Protein AF-A0A965G1Q1-F1 (afdb_monomer_lite)

Radius of gyration: 23.43 Å; chains: 1; bounding box: 54×38×56 Å

Sequence (159 aa):
MLSDEKIAAALTYVRKTFAGGAGAVTTDEVKAVRAATAKRVTPWTAEELLKAHPFPPAKTALKNLVGTMYKGEWKVMPDFSTLKPAMMEDFNVGVIDPAQSGLKEYYAMVWTAQFDAPEDGKYTFLFDCDDFGALYVGGERIAEVKGIGPVGKRAKEVP

pLDDT: mean 93.16, std 5.51, range [66.69, 98.06]

Structure (mmCIF, N/CA/C/O backbone):
data_AF-A0A965G1Q1-F1
#
_entry.id   AF-A0A965G1Q1-F1
#
loop_
_atom_site.group_PDB
_atom_site.id
_atom_site.type_symbol
_atom_site.label_atom_id
_atom_site.label_alt_id
_atom_site.label_comp_id
_atom_site.label_asym_id
_atom_site.label_entity_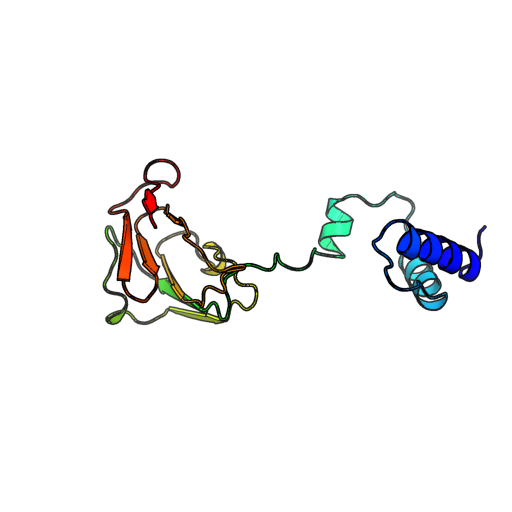id
_atom_site.label_seq_id
_atom_site.pdbx_PDB_ins_code
_atom_site.Cartn_x
_atom_site.Cartn_y
_atom_site.Cartn_z
_atom_site.occupancy
_atom_site.B_iso_or_equiv
_atom_site.auth_seq_id
_atom_site.auth_comp_id
_atom_site.auth_asym_id
_atom_site.auth_atom_id
_atom_site.pdbx_PDB_model_num
ATOM 1 N N . MET A 1 1 ? 33.126 1.649 -31.832 1.00 74.31 1 MET A N 1
ATOM 2 C CA . MET A 1 1 ? 31.837 1.832 -31.125 1.00 74.31 1 MET A CA 1
ATOM 3 C C . MET A 1 1 ? 30.901 0.707 -31.553 1.00 74.31 1 MET A C 1
ATOM 5 O O . MET A 1 1 ? 30.949 0.344 -32.722 1.00 74.31 1 MET A O 1
ATOM 9 N N . LEU A 1 2 ? 30.122 0.105 -30.648 1.00 89.81 2 LEU A N 1
ATOM 10 C CA . LEU A 1 2 ? 29.130 -0.912 -31.034 1.00 89.81 2 LEU A CA 1
ATOM 11 C C . LEU A 1 2 ? 27.981 -0.257 -31.826 1.00 89.81 2 LEU A C 1
ATOM 13 O O . LEU A 1 2 ? 27.612 0.881 -31.526 1.00 89.81 2 LEU A O 1
ATOM 17 N N . SER A 1 3 ? 27.445 -0.952 -32.838 1.00 96.31 3 SER A N 1
ATOM 18 C CA . SER A 1 3 ? 26.225 -0.516 -33.535 1.00 96.31 3 SER A CA 1
ATOM 19 C C . SER A 1 3 ? 24.994 -0.767 -32.666 1.00 96.31 3 SER A C 1
ATOM 21 O O . SER A 1 3 ? 25.043 -1.583 -31.740 1.00 96.31 3 SER A O 1
ATOM 23 N N . ASP A 1 4 ? 23.888 -0.092 -32.983 1.00 97.31 4 ASP A N 1
ATOM 24 C CA . ASP A 1 4 ? 22.619 -0.279 -32.272 1.00 97.31 4 ASP A CA 1
ATOM 25 C C . ASP A 1 4 ? 22.147 -1.736 -32.350 1.00 97.31 4 ASP A C 1
ATOM 27 O O . ASP A 1 4 ? 21.719 -2.286 -31.339 1.00 97.31 4 ASP A O 1
ATOM 31 N N . GLU A 1 5 ? 22.341 -2.412 -33.492 1.00 97.31 5 GLU A N 1
ATOM 32 C CA . GLU A 1 5 ? 21.984 -3.831 -33.639 1.00 97.31 5 GLU A CA 1
ATOM 33 C C . GLU A 1 5 ? 22.829 -4.733 -32.736 1.00 97.31 5 GLU A C 1
ATOM 35 O O . GLU A 1 5 ? 22.312 -5.664 -32.122 1.00 97.31 5 GLU A O 1
ATOM 40 N N . LYS A 1 6 ? 24.137 -4.462 -32.624 1.00 97.62 6 LYS A N 1
ATOM 41 C CA . LYS A 1 6 ? 25.031 -5.257 -31.768 1.00 97.62 6 LYS A CA 1
ATOM 42 C C . LYS A 1 6 ? 24.687 -5.084 -30.292 1.00 97.62 6 LYS A C 1
ATOM 44 O O . LYS A 1 6 ? 24.720 -6.059 -29.545 1.00 97.62 6 LYS A O 1
ATOM 49 N N . ILE A 1 7 ? 24.342 -3.865 -29.877 1.00 97.12 7 ILE A N 1
ATOM 50 C CA . ILE A 1 7 ? 23.878 -3.590 -28.513 1.00 97.12 7 ILE A CA 1
ATOM 51 C C . ILE A 1 7 ? 22.538 -4.294 -28.267 1.00 97.12 7 ILE A C 1
ATOM 53 O O . ILE A 1 7 ? 22.406 -4.996 -27.268 1.00 97.12 7 ILE A O 1
ATOM 57 N N . ALA A 1 8 ? 21.577 -4.181 -29.187 1.00 97.88 8 ALA A N 1
ATOM 58 C CA . ALA A 1 8 ? 20.272 -4.835 -29.082 1.00 97.88 8 ALA A CA 1
ATOM 59 C C . ALA A 1 8 ? 20.399 -6.365 -28.967 1.00 97.88 8 ALA A C 1
ATOM 61 O O . ALA A 1 8 ? 19.775 -6.984 -28.100 1.00 97.88 8 ALA A O 1
ATOM 62 N N . ALA A 1 9 ? 21.269 -6.977 -29.776 1.00 97.62 9 ALA A N 1
ATOM 63 C CA . ALA A 1 9 ? 21.554 -8.408 -29.720 1.00 97.62 9 ALA A CA 1
ATOM 64 C C . ALA A 1 9 ? 22.188 -8.824 -28.380 1.00 97.62 9 ALA A C 1
ATOM 66 O O . ALA A 1 9 ? 21.745 -9.798 -27.767 1.00 97.62 9 ALA A O 1
ATOM 67 N N . ALA A 1 10 ? 23.178 -8.070 -27.889 1.00 97.19 10 ALA A N 1
ATOM 68 C CA . ALA A 1 10 ? 23.819 -8.342 -26.604 1.00 97.19 10 ALA A CA 1
ATOM 69 C C . ALA A 1 10 ? 22.833 -8.211 -25.429 1.00 97.19 10 ALA A C 1
ATOM 71 O O . ALA A 1 10 ? 22.752 -9.107 -24.589 1.00 97.19 10 ALA A O 1
ATOM 72 N N . LEU A 1 11 ? 22.031 -7.141 -25.395 1.00 96.94 11 LEU A N 1
ATOM 73 C CA . LEU A 1 11 ? 21.012 -6.937 -24.362 1.00 96.94 11 LEU A CA 1
ATOM 74 C C . LEU A 1 11 ? 19.920 -8.012 -24.418 1.00 96.94 11 LEU A C 1
ATOM 76 O O . LEU A 1 11 ? 19.479 -8.494 -23.377 1.00 96.94 11 LEU A O 1
ATOM 80 N N . THR A 1 12 ? 19.522 -8.439 -25.618 1.00 97.50 12 THR A N 1
ATOM 81 C CA . THR A 1 12 ? 18.589 -9.559 -25.802 1.00 97.50 12 THR A CA 1
ATOM 82 C C . THR A 1 12 ? 19.149 -10.854 -25.228 1.00 97.50 12 THR A C 1
ATOM 84 O O . THR A 1 12 ? 18.433 -11.562 -24.522 1.00 97.50 12 THR A O 1
ATOM 87 N N . TYR A 1 13 ? 20.422 -11.164 -25.492 1.00 96.69 13 TYR A N 1
ATOM 88 C CA . TYR A 1 13 ? 21.070 -12.336 -24.908 1.00 96.69 13 TYR A CA 1
ATOM 89 C C . TYR A 1 13 ? 21.069 -12.263 -23.378 1.00 96.69 13 TYR A C 1
ATOM 91 O O . TYR A 1 13 ? 20.667 -13.221 -22.723 1.00 96.69 13 TYR A O 1
ATOM 99 N N . VAL A 1 14 ? 21.431 -11.112 -22.801 1.00 97.25 14 VAL A N 1
ATOM 100 C CA . VAL A 1 14 ? 21.417 -10.923 -21.343 1.00 97.25 14 VAL A CA 1
ATOM 101 C C . VAL A 1 14 ? 20.013 -11.131 -20.764 1.00 97.25 14 VAL A C 1
ATOM 103 O O . VAL A 1 14 ? 19.862 -11.877 -19.799 1.00 97.25 14 VAL A O 1
ATOM 106 N N . ARG A 1 15 ? 18.976 -10.537 -21.371 1.00 96.50 15 ARG A N 1
ATOM 107 C CA . ARG A 1 15 ? 17.579 -10.682 -20.921 1.00 96.50 15 ARG A CA 1
ATOM 108 C C . ARG A 1 15 ? 17.087 -12.127 -20.992 1.00 96.50 15 ARG A C 1
ATOM 110 O O . ARG A 1 15 ? 16.464 -12.608 -20.049 1.00 96.50 15 ARG A O 1
ATOM 117 N N . LYS A 1 16 ? 17.403 -12.839 -22.074 1.00 95.56 16 LYS A N 1
ATOM 118 C CA . LYS A 1 16 ? 17.001 -14.242 -22.230 1.00 95.56 16 LYS A CA 1
ATOM 119 C C . LYS A 1 16 ? 17.713 -15.164 -21.242 1.00 95.56 16 LYS A C 1
ATOM 121 O O . LYS A 1 16 ? 17.061 -16.011 -20.643 1.00 95.56 16 LYS A O 1
ATOM 126 N N . THR A 1 17 ? 19.018 -14.982 -21.058 1.00 96.81 17 THR A N 1
ATOM 127 C CA . THR A 1 17 ? 19.855 -15.896 -20.268 1.00 96.81 17 THR A CA 1
ATOM 128 C C . THR A 1 17 ? 19.770 -15.626 -18.767 1.00 96.81 17 THR A C 1
ATOM 130 O O . THR A 1 17 ? 19.762 -16.568 -17.981 1.00 96.81 17 THR A O 1
ATOM 133 N N . PHE A 1 18 ? 19.686 -14.357 -18.357 1.00 95.44 18 PHE A N 1
ATOM 134 C CA . PHE A 1 18 ? 19.825 -13.962 -16.949 1.00 95.44 18 PHE A CA 1
ATOM 135 C C . PHE A 1 18 ? 18.590 -13.271 -16.359 1.00 95.44 18 PHE A C 1
ATOM 137 O O . PHE A 1 18 ? 18.552 -13.050 -15.154 1.00 95.44 18 PHE A O 1
ATOM 144 N N . ALA A 1 19 ? 17.571 -12.945 -17.163 1.00 88.94 19 ALA A N 1
ATOM 145 C CA . ALA A 1 19 ? 16.347 -12.285 -16.692 1.00 88.94 19 ALA A CA 1
ATOM 146 C C . ALA A 1 19 ? 15.089 -13.134 -16.946 1.00 88.94 19 ALA A C 1
ATOM 148 O O . ALA A 1 19 ? 14.069 -12.626 -17.408 1.00 88.94 19 ALA A O 1
ATOM 149 N N . GLY A 1 20 ? 15.172 -14.442 -16.679 1.00 89.94 20 GLY A N 1
ATOM 150 C CA . GLY A 1 20 ? 14.013 -15.343 -16.718 1.00 89.94 20 GLY A CA 1
ATOM 151 C C . GLY A 1 20 ? 13.362 -15.478 -18.098 1.00 89.94 20 GLY A C 1
ATOM 152 O O . GLY A 1 20 ? 12.145 -15.606 -18.185 1.00 89.94 20 GLY A O 1
ATOM 153 N N . GLY A 1 21 ? 14.142 -15.402 -19.182 1.00 91.44 21 GLY A N 1
ATOM 154 C CA . GLY A 1 21 ? 13.595 -15.482 -20.538 1.00 91.44 21 GLY A CA 1
ATOM 155 C C . GLY A 1 21 ? 12.878 -14.210 -21.002 1.00 91.44 21 GLY A C 1
ATOM 156 O O . GLY A 1 21 ? 12.022 -14.286 -21.883 1.00 91.44 21 GLY A O 1
ATOM 157 N N . ALA A 1 22 ? 13.204 -13.044 -20.430 1.00 92.19 22 ALA A N 1
ATOM 158 C CA . ALA A 1 22 ? 12.592 -11.775 -20.812 1.00 92.19 22 ALA A CA 1
ATOM 159 C C . ALA A 1 22 ? 12.742 -11.464 -22.317 1.00 92.19 22 ALA A C 1
ATOM 161 O O . ALA A 1 22 ? 13.687 -11.895 -22.983 1.00 92.19 22 ALA A O 1
ATOM 162 N N . GLY A 1 23 ? 11.786 -10.687 -22.842 1.00 93.75 23 GLY A N 1
ATOM 163 C CA . GLY A 1 23 ? 11.667 -10.367 -24.267 1.00 93.75 23 GLY A CA 1
ATOM 164 C C . GLY A 1 23 ? 12.901 -9.700 -24.888 1.00 93.75 23 GLY A C 1
ATOM 165 O O . GLY A 1 23 ? 13.781 -9.186 -24.195 1.00 93.75 23 GLY A O 1
ATOM 166 N N . ALA A 1 24 ? 12.961 -9.705 -26.221 1.00 96.38 24 ALA A N 1
ATOM 167 C CA . ALA A 1 24 ? 14.059 -9.088 -26.961 1.00 96.38 24 ALA A CA 1
ATOM 168 C C . ALA A 1 24 ? 14.104 -7.563 -26.767 1.00 96.38 24 ALA A C 1
ATOM 170 O O . ALA A 1 24 ? 13.079 -6.927 -26.534 1.00 96.38 24 ALA A O 1
ATOM 171 N N . VAL A 1 25 ? 15.306 -6.995 -26.867 1.00 97.19 25 VAL A N 1
ATOM 172 C CA . VAL A 1 25 ? 15.518 -5.555 -27.055 1.00 97.19 25 VAL A CA 1
ATOM 173 C C . VAL A 1 25 ? 15.670 -5.306 -28.548 1.00 97.19 25 VAL A C 1
ATOM 175 O O . VAL A 1 25 ? 16.477 -5.962 -29.208 1.00 97.19 25 VAL A O 1
ATOM 178 N N . THR A 1 26 ? 14.890 -4.377 -29.078 1.00 97.88 26 THR A N 1
ATOM 179 C CA . THR A 1 26 ? 14.902 -3.990 -30.488 1.00 97.88 26 THR A CA 1
ATOM 180 C C . THR A 1 26 ? 15.992 -2.957 -30.776 1.00 97.88 26 THR A C 1
ATOM 182 O O . THR A 1 26 ? 16.413 -2.192 -29.905 1.00 97.88 26 THR A O 1
ATOM 185 N N . THR A 1 27 ? 16.449 -2.906 -32.029 1.00 98.06 27 THR A N 1
ATOM 186 C CA . THR A 1 27 ? 17.398 -1.879 -32.485 1.00 98.06 27 THR A CA 1
ATOM 187 C C . THR A 1 27 ? 16.828 -0.467 -32.311 1.00 98.06 27 THR A C 1
ATOM 189 O O . THR A 1 27 ? 17.562 0.438 -31.914 1.00 98.06 27 THR A O 1
ATOM 192 N N . ASP A 1 28 ? 15.526 -0.277 -32.541 1.00 97.88 28 ASP A N 1
ATOM 193 C CA . ASP A 1 28 ? 14.874 1.030 -32.406 1.00 97.88 28 ASP A CA 1
ATOM 194 C C . ASP A 1 28 ? 14.822 1.512 -30.950 1.00 97.88 28 ASP A C 1
ATOM 196 O O . ASP A 1 28 ? 15.088 2.687 -30.694 1.00 97.88 28 ASP A O 1
ATOM 200 N N . GLU A 1 29 ? 14.582 0.616 -29.984 1.00 96.69 29 GLU A N 1
ATOM 201 C CA . GLU A 1 29 ? 14.676 0.946 -28.552 1.00 96.69 29 GLU A CA 1
ATOM 202 C C . GLU A 1 29 ? 16.087 1.418 -28.182 1.00 96.69 29 GLU A C 1
ATOM 204 O O . GLU A 1 29 ? 16.247 2.443 -27.516 1.00 96.69 29 GLU A O 1
ATOM 209 N N . VAL A 1 30 ? 17.127 0.722 -28.659 1.00 97.38 30 VAL A N 1
ATOM 210 C CA . VAL A 1 30 ? 18.521 1.131 -28.420 1.00 97.38 30 VAL A CA 1
ATOM 211 C C . VAL A 1 30 ? 18.800 2.502 -29.026 1.00 97.38 30 VAL A C 1
ATOM 213 O O . VAL A 1 30 ? 19.372 3.365 -28.356 1.00 97.38 30 VAL A O 1
ATOM 216 N N . LYS A 1 31 ? 18.387 2.719 -30.278 1.00 97.44 31 LYS A N 1
ATOM 217 C CA . LYS A 1 31 ? 18.583 3.985 -30.986 1.00 97.44 31 LYS A CA 1
ATOM 218 C C . LYS A 1 31 ? 17.902 5.144 -30.255 1.00 97.44 31 LYS A C 1
ATOM 220 O O . LYS A 1 31 ? 18.519 6.195 -30.072 1.00 97.44 31 LYS A O 1
ATOM 225 N N . ALA A 1 32 ? 16.668 4.944 -29.793 1.00 96.94 32 ALA A N 1
ATOM 226 C CA . ALA A 1 32 ? 15.913 5.939 -29.039 1.00 96.94 32 ALA A CA 1
ATOM 227 C C . ALA A 1 32 ? 16.600 6.295 -27.711 1.00 96.94 32 ALA A C 1
ATOM 229 O O . ALA A 1 32 ? 16.826 7.475 -27.436 1.00 96.94 32 ALA A O 1
ATOM 230 N N . VAL A 1 33 ? 17.004 5.293 -26.921 1.00 94.19 33 VAL A N 1
ATOM 231 C CA . VAL A 1 33 ? 17.688 5.518 -25.636 1.00 94.19 33 VAL A CA 1
ATOM 232 C C . VAL A 1 33 ? 19.028 6.219 -25.849 1.00 94.19 33 VAL A C 1
ATOM 234 O O . VAL A 1 33 ? 19.303 7.220 -25.191 1.00 94.19 33 VAL A O 1
ATOM 237 N N . ARG A 1 34 ? 19.842 5.770 -26.814 1.00 93.75 34 ARG A N 1
ATOM 238 C CA . ARG A 1 34 ? 21.134 6.404 -27.119 1.00 93.75 34 ARG A CA 1
ATOM 239 C C . ARG A 1 34 ? 20.990 7.859 -27.548 1.00 93.75 34 ARG A C 1
ATOM 241 O O . ARG A 1 34 ? 21.813 8.677 -27.148 1.00 93.75 34 ARG A O 1
ATOM 248 N N . ALA A 1 35 ? 19.976 8.183 -28.349 1.00 95.75 35 ALA A N 1
ATOM 249 C CA . ALA A 1 35 ? 19.696 9.560 -28.740 1.00 95.75 35 ALA A CA 1
ATOM 250 C C . ALA A 1 35 ? 19.267 10.407 -27.530 1.00 95.75 35 ALA A C 1
ATOM 252 O O . ALA A 1 35 ? 19.801 11.499 -27.327 1.00 95.75 35 ALA A O 1
ATOM 253 N N . ALA A 1 36 ? 18.367 9.883 -26.691 1.00 94.56 36 ALA A N 1
ATOM 254 C CA . ALA A 1 36 ? 17.878 10.565 -25.493 1.00 94.56 36 ALA A CA 1
ATOM 255 C C . ALA A 1 36 ? 18.987 10.829 -24.459 1.00 94.56 36 ALA A C 1
ATOM 257 O O . ALA A 1 36 ? 18.970 11.854 -23.778 1.00 94.56 36 ALA A O 1
ATOM 258 N N . THR A 1 37 ? 19.982 9.943 -24.364 1.00 93.38 37 THR A N 1
ATOM 259 C CA . THR A 1 37 ? 21.072 10.049 -23.383 1.00 93.38 37 THR A CA 1
ATOM 260 C C . THR A 1 37 ? 22.399 10.518 -23.980 1.00 93.38 37 THR A C 1
ATOM 262 O O . THR A 1 37 ? 23.412 10.477 -23.289 1.00 93.38 37 THR A O 1
ATOM 265 N N . ALA A 1 38 ? 22.436 10.979 -25.237 1.00 94.06 38 ALA A N 1
ATOM 266 C CA . ALA A 1 38 ? 23.682 11.277 -25.959 1.00 94.06 38 ALA A CA 1
ATOM 267 C C . ALA A 1 38 ? 24.586 12.316 -25.268 1.00 94.06 38 ALA A C 1
ATOM 269 O O . ALA A 1 38 ? 25.804 12.284 -25.423 1.00 94.06 38 ALA A O 1
ATOM 270 N N . LYS A 1 39 ? 23.991 13.242 -24.505 1.00 95.19 39 LYS A N 1
ATOM 271 C CA . LYS A 1 39 ? 24.709 14.295 -23.765 1.00 95.19 39 LYS A CA 1
ATOM 272 C C . LYS A 1 39 ? 25.155 13.859 -22.367 1.00 95.19 39 LYS A C 1
ATOM 274 O O . LYS A 1 39 ? 25.822 14.627 -21.678 1.00 95.19 39 LYS A O 1
ATOM 279 N N . ARG A 1 40 ? 24.756 12.668 -21.916 1.00 92.38 40 ARG A N 1
ATOM 280 C CA . ARG A 1 40 ? 25.059 12.190 -20.570 1.00 92.38 40 ARG A CA 1
ATOM 281 C C . ARG A 1 40 ? 26.477 11.624 -20.534 1.00 92.38 40 ARG A C 1
ATOM 283 O O . ARG A 1 40 ? 26.796 10.691 -21.261 1.00 92.38 40 ARG A O 1
ATOM 290 N N . VAL A 1 41 ? 27.308 12.189 -19.664 1.00 93.06 41 VAL A N 1
ATOM 291 C CA . VAL A 1 41 ? 28.718 11.794 -19.477 1.00 93.06 41 VAL A CA 1
ATOM 292 C C . VAL A 1 41 ? 28.986 11.150 -18.116 1.00 93.06 41 VAL A C 1
ATOM 294 O O . VAL A 1 41 ? 30.059 10.601 -17.892 1.00 93.06 41 VAL A O 1
ATOM 297 N N . THR A 1 42 ? 28.010 11.194 -17.208 1.00 94.31 42 THR A N 1
ATOM 298 C CA . THR A 1 42 ? 28.071 10.573 -15.885 1.00 94.31 42 THR A CA 1
ATOM 299 C C . THR A 1 42 ? 27.303 9.247 -15.867 1.00 94.31 42 THR A C 1
ATOM 301 O O . THR A 1 42 ? 26.241 9.142 -16.496 1.00 94.31 42 THR A O 1
ATOM 304 N N . PRO A 1 43 ? 27.784 8.230 -15.126 1.00 93.69 43 PRO A N 1
ATOM 305 C CA . PRO A 1 43 ? 26.992 7.038 -14.842 1.00 93.69 43 PRO A CA 1
ATOM 306 C C . PRO A 1 43 ? 25.646 7.400 -14.202 1.00 93.69 43 PRO A C 1
ATOM 308 O O . PRO A 1 43 ? 25.499 8.459 -13.591 1.00 93.69 43 PRO A O 1
ATOM 311 N N . TRP A 1 44 ? 24.649 6.540 -14.371 1.00 93.62 44 TRP A N 1
ATOM 312 C CA . TRP A 1 44 ? 23.368 6.673 -13.681 1.00 93.62 44 TRP A CA 1
ATOM 313 C C . TRP A 1 44 ? 23.519 6.350 -12.191 1.00 93.62 44 TRP A C 1
ATOM 315 O O . TRP A 1 44 ? 24.157 5.349 -11.858 1.00 93.62 44 TRP A O 1
ATOM 325 N N . THR A 1 4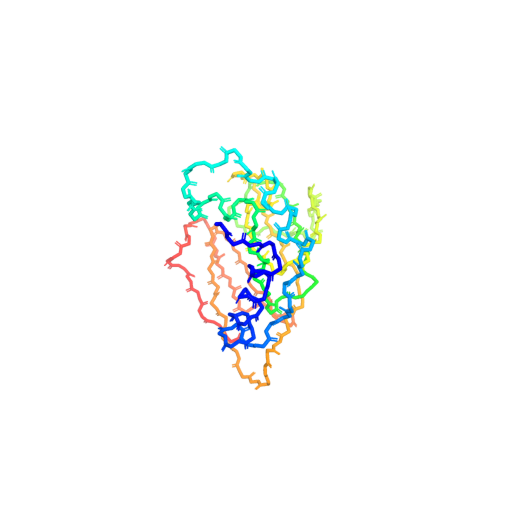5 ? 22.915 7.151 -11.308 1.00 96.00 45 THR A N 1
ATOM 326 C CA . THR A 1 45 ? 22.714 6.754 -9.905 1.00 96.00 45 THR A CA 1
ATOM 327 C C . THR A 1 45 ? 21.441 5.927 -9.750 1.00 96.00 45 THR A C 1
ATOM 329 O O . THR A 1 45 ? 20.540 5.957 -10.595 1.00 96.00 45 THR A O 1
ATOM 332 N N . ALA A 1 46 ? 21.357 5.181 -8.646 1.00 94.31 46 ALA A N 1
ATOM 333 C CA . ALA A 1 46 ? 20.154 4.431 -8.311 1.00 94.31 46 ALA A CA 1
ATOM 334 C C . ALA A 1 46 ? 18.940 5.360 -8.128 1.00 94.31 46 ALA A C 1
ATOM 336 O O . ALA A 1 46 ? 17.861 5.031 -8.619 1.00 94.31 46 ALA A O 1
ATOM 337 N N . GLU A 1 47 ? 19.103 6.531 -7.493 1.00 94.44 47 GLU A N 1
ATOM 338 C CA . GLU A 1 47 ? 17.982 7.462 -7.306 1.00 94.44 47 GLU A CA 1
ATOM 339 C C . GLU A 1 47 ? 17.484 8.046 -8.632 1.00 94.44 47 GLU A C 1
ATOM 341 O O . GLU A 1 47 ? 16.278 8.192 -8.824 1.00 94.44 47 GLU A O 1
ATOM 346 N N . GLU A 1 48 ? 18.386 8.357 -9.569 1.00 94.62 48 GLU A N 1
ATOM 347 C CA . GLU A 1 48 ? 17.998 8.857 -10.892 1.00 94.62 48 GLU A CA 1
ATOM 348 C C . GLU A 1 48 ? 17.206 7.814 -11.683 1.00 94.62 48 GLU A C 1
ATOM 350 O O . GLU A 1 48 ? 16.178 8.147 -12.276 1.00 94.62 48 GLU A O 1
ATOM 355 N N . LEU A 1 49 ? 17.661 6.556 -11.674 1.00 93.25 49 LEU A N 1
ATOM 356 C CA . LEU A 1 49 ? 16.955 5.464 -12.343 1.00 93.25 49 LEU A CA 1
ATOM 357 C C . LEU A 1 49 ? 15.600 5.203 -11.699 1.00 93.25 49 LEU A C 1
ATOM 359 O O . LEU A 1 49 ? 14.622 5.068 -12.423 1.00 93.25 49 LEU A O 1
ATOM 363 N N . LEU A 1 50 ? 15.521 5.193 -10.367 1.00 92.50 50 LEU A N 1
ATOM 364 C CA . LEU A 1 50 ? 14.258 5.002 -9.659 1.00 92.50 50 LEU A CA 1
ATOM 365 C C . LEU A 1 50 ? 13.272 6.142 -9.944 1.00 92.50 50 LEU A C 1
ATOM 367 O O . LEU A 1 50 ? 12.079 5.906 -10.098 1.00 92.50 50 LEU A O 1
ATOM 371 N N . LYS A 1 51 ? 13.763 7.380 -10.061 1.00 91.25 51 LYS A N 1
ATOM 372 C CA . LYS A 1 51 ? 12.932 8.532 -10.419 1.00 91.25 51 LYS A CA 1
ATOM 373 C C . LYS A 1 51 ? 12.440 8.473 -11.870 1.00 91.25 51 LYS A C 1
ATOM 375 O O . LYS A 1 51 ? 11.304 8.854 -12.133 1.00 91.25 51 LYS A O 1
ATOM 380 N N . ALA A 1 52 ? 13.281 8.036 -12.809 1.00 90.38 52 ALA A N 1
ATOM 381 C CA . ALA A 1 52 ? 12.930 7.942 -14.230 1.00 90.38 52 ALA A CA 1
ATOM 382 C C . ALA A 1 52 ? 12.075 6.704 -14.559 1.00 90.38 52 ALA A C 1
ATOM 384 O O . ALA A 1 52 ? 11.237 6.740 -15.459 1.00 90.38 52 ALA A O 1
ATOM 385 N N . HIS A 1 53 ? 12.291 5.618 -13.823 1.00 88.62 53 HIS A N 1
ATOM 386 C CA . HIS A 1 53 ? 11.664 4.317 -14.004 1.00 88.62 53 HIS A CA 1
ATOM 387 C C . HIS A 1 53 ? 11.259 3.768 -12.629 1.00 88.62 53 HIS A C 1
ATOM 389 O O . HIS A 1 53 ? 11.930 2.875 -12.102 1.00 88.62 53 HIS A O 1
ATOM 395 N N . PRO A 1 54 ? 10.188 4.309 -12.017 1.00 88.31 54 PRO A N 1
ATOM 396 C CA . PRO A 1 54 ? 9.719 3.810 -10.736 1.00 88.31 54 PRO A CA 1
ATOM 397 C C . PRO A 1 54 ? 9.373 2.328 -10.863 1.00 88.31 54 PRO A C 1
ATOM 399 O O . PRO A 1 54 ? 8.800 1.895 -11.869 1.00 88.31 54 PRO A O 1
ATOM 402 N N . PHE A 1 55 ? 9.728 1.541 -9.845 1.00 82.88 55 PHE A N 1
ATOM 403 C CA . PHE A 1 55 ? 9.296 0.151 -9.799 1.00 82.88 55 PHE A CA 1
ATOM 404 C C . PHE A 1 55 ? 7.769 0.089 -9.877 1.00 82.88 55 PHE A C 1
ATOM 406 O O . PHE A 1 55 ? 7.094 0.976 -9.339 1.00 82.88 55 PHE A O 1
ATOM 413 N N . PRO A 1 56 ? 7.205 -0.943 -10.529 1.00 77.31 56 PRO A N 1
ATOM 414 C CA . PRO A 1 56 ? 5.777 -1.167 -10.426 1.00 77.31 56 PRO A CA 1
ATOM 415 C C . PRO A 1 56 ? 5.411 -1.245 -8.935 1.00 77.31 56 PRO A C 1
ATOM 417 O O . PRO A 1 56 ? 6.188 -1.806 -8.152 1.00 77.31 56 PRO A O 1
ATOM 420 N N . PRO A 1 57 ? 4.260 -0.686 -8.528 1.00 71.56 57 PRO A N 1
ATOM 421 C CA . PRO A 1 57 ? 3.815 -0.789 -7.149 1.00 71.56 57 PRO A CA 1
ATOM 422 C C . PRO A 1 57 ? 3.786 -2.262 -6.744 1.00 71.56 57 PRO A C 1
ATOM 424 O O . PRO A 1 57 ? 3.426 -3.131 -7.548 1.00 71.56 57 PRO A O 1
ATOM 427 N N . ALA A 1 58 ? 4.204 -2.545 -5.510 1.00 72.38 58 ALA A N 1
ATOM 428 C CA . ALA A 1 58 ? 4.171 -3.899 -4.986 1.00 72.38 58 ALA A CA 1
ATOM 429 C C . ALA A 1 58 ? 2.744 -4.441 -5.133 1.00 72.38 58 ALA A C 1
ATOM 431 O O . ALA A 1 58 ? 1.792 -3.837 -4.643 1.00 72.38 58 ALA A O 1
ATOM 432 N N . LYS A 1 59 ? 2.587 -5.569 -5.830 1.00 74.69 59 LYS A N 1
ATOM 433 C CA . LYS A 1 59 ? 1.303 -6.267 -5.845 1.00 74.69 59 LYS A CA 1
ATOM 434 C C . LYS A 1 59 ? 1.068 -6.807 -4.443 1.00 74.69 59 LYS A C 1
ATOM 436 O O . LYS A 1 59 ? 1.823 -7.661 -3.987 1.00 74.69 59 LYS A O 1
ATOM 441 N N . THR A 1 60 ? 0.030 -6.320 -3.782 1.00 87.94 60 THR A N 1
ATOM 442 C CA . THR A 1 60 ? -0.378 -6.828 -2.474 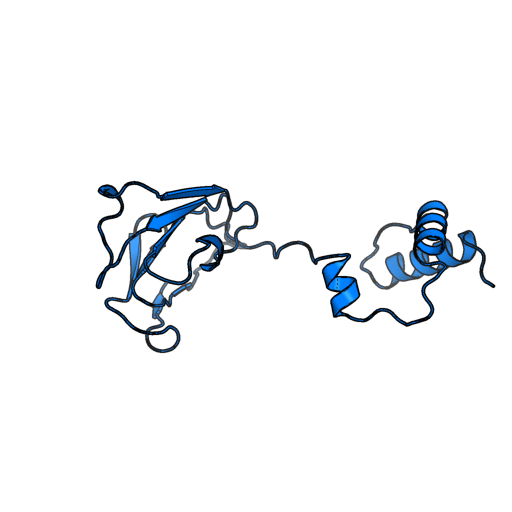1.00 87.94 60 THR A CA 1
ATOM 443 C C . THR A 1 60 ? -1.524 -7.834 -2.622 1.00 87.94 60 THR A C 1
ATOM 445 O O . THR A 1 60 ? -2.136 -7.980 -3.694 1.00 87.94 60 THR A O 1
ATOM 448 N N . ALA A 1 61 ? -1.818 -8.529 -1.522 1.00 90.81 61 ALA A N 1
ATOM 449 C CA . ALA A 1 61 ? -2.998 -9.378 -1.381 1.00 90.81 61 ALA A CA 1
ATOM 450 C C . ALA A 1 61 ? -4.306 -8.567 -1.284 1.00 90.81 61 ALA A C 1
ATOM 452 O O . ALA A 1 61 ? -5.385 -9.139 -1.357 1.00 90.81 61 ALA A O 1
ATOM 453 N N . LEU A 1 62 ? -4.243 -7.237 -1.142 1.00 92.56 62 LEU A N 1
ATOM 454 C CA . LEU A 1 62 ? -5.435 -6.395 -1.078 1.00 92.56 62 LEU A CA 1
ATOM 455 C C . LEU A 1 62 ? -5.883 -6.001 -2.488 1.00 92.56 62 LEU A C 1
ATOM 457 O O . LEU A 1 62 ? -5.113 -5.436 -3.266 1.00 92.56 62 LEU A O 1
ATOM 461 N N . LYS A 1 63 ? -7.143 -6.288 -2.818 1.00 91.44 63 LYS A N 1
ATOM 462 C CA . LYS A 1 63 ? -7.805 -5.905 -4.074 1.00 91.44 63 LYS A CA 1
ATOM 463 C C . LYS A 1 63 ? -8.942 -4.936 -3.787 1.00 91.44 63 LYS A C 1
ATOM 465 O O . LYS A 1 63 ? -9.537 -4.990 -2.714 1.00 91.44 63 LYS A O 1
ATOM 470 N N . ASN A 1 64 ? -9.264 -4.083 -4.762 1.00 91.75 64 ASN A N 1
ATOM 471 C CA . ASN A 1 64 ? -10.374 -3.127 -4.667 1.00 91.75 64 ASN A CA 1
ATOM 472 C C . ASN A 1 64 ? -10.303 -2.288 -3.378 1.00 91.75 64 ASN A C 1
ATOM 474 O O . ASN A 1 64 ? -11.293 -2.133 -2.667 1.00 91.75 64 ASN A O 1
ATOM 478 N N . LEU A 1 65 ? -9.093 -1.830 -3.040 1.00 93.31 65 LEU A N 1
ATOM 479 C CA . LEU A 1 65 ? -8.844 -1.036 -1.847 1.00 93.31 65 LEU A CA 1
ATOM 480 C C . LEU A 1 65 ? -9.419 0.368 -2.043 1.00 93.31 65 LEU A C 1
ATOM 482 O O . LEU A 1 65 ? -8.976 1.102 -2.921 1.00 93.31 65 LEU A O 1
ATOM 486 N N . VAL A 1 66 ? -10.350 0.747 -1.179 1.00 94.62 66 VAL A N 1
ATOM 487 C CA . VAL A 1 66 ? -10.922 2.091 -1.101 1.00 94.62 66 VAL A CA 1
ATOM 488 C C . VAL A 1 66 ? -10.470 2.729 0.202 1.00 94.62 66 VAL A C 1
ATOM 490 O O . VAL A 1 66 ? -10.659 2.158 1.279 1.00 94.62 66 VAL A O 1
ATOM 493 N N . GLY A 1 67 ? -9.868 3.912 0.109 1.00 95.31 67 GLY A N 1
ATOM 494 C CA . GLY A 1 67 ? -9.504 4.727 1.263 1.00 95.31 67 GLY A CA 1
ATOM 495 C C . GLY A 1 67 ? -10.507 5.857 1.443 1.00 95.31 67 GLY A C 1
ATOM 496 O O . GLY A 1 67 ? -10.716 6.663 0.539 1.00 95.31 67 GLY A O 1
ATOM 497 N N . THR A 1 68 ? -11.123 5.930 2.619 1.00 96.62 68 THR A N 1
ATOM 498 C CA . THR A 1 68 ? -12.035 7.013 3.000 1.00 96.62 68 THR A CA 1
ATOM 499 C C . THR A 1 68 ? -11.401 7.839 4.107 1.00 96.62 68 THR A C 1
ATOM 501 O O . THR A 1 68 ? -11.084 7.314 5.172 1.00 96.62 68 THR A O 1
ATOM 504 N N . MET A 1 69 ? -11.227 9.133 3.862 1.00 96.94 69 MET A N 1
ATOM 505 C CA . MET A 1 69 ? -10.627 10.064 4.810 1.00 96.94 69 MET A CA 1
ATOM 506 C C . MET A 1 69 ? -11.695 10.931 5.464 1.00 96.94 69 MET A C 1
ATOM 508 O O . MET A 1 69 ? -12.582 11.474 4.797 1.00 96.94 69 MET A O 1
ATOM 512 N N . TYR A 1 70 ? -11.558 11.116 6.771 1.00 98.00 70 TYR A N 1
ATOM 513 C CA . TYR A 1 70 ? -12.373 12.010 7.580 1.00 98.00 70 TYR A CA 1
ATOM 514 C C . TYR A 1 70 ? -11.468 13.035 8.251 1.00 98.00 70 TYR A C 1
ATOM 516 O O . TYR A 1 70 ? -10.443 12.674 8.823 1.00 98.00 70 TYR A O 1
ATOM 524 N N . LYS A 1 71 ? -11.858 14.311 8.215 1.00 97.62 71 LYS A N 1
ATOM 525 C CA . LYS A 1 71 ? -11.176 15.377 8.960 1.00 97.62 71 LYS A CA 1
ATOM 526 C C . LYS A 1 71 ? -11.781 15.500 10.350 1.00 97.62 71 LYS A C 1
ATOM 528 O O . LYS A 1 71 ? -13.004 15.546 10.475 1.00 97.62 71 LYS A O 1
ATOM 533 N N . GLY A 1 72 ? -10.937 15.613 11.364 1.00 96.25 72 GLY A N 1
ATOM 534 C CA . GLY A 1 72 ? -11.365 15.838 12.738 1.00 96.25 72 GLY A CA 1
ATOM 535 C C . GLY A 1 72 ? -10.315 15.434 13.761 1.00 96.25 72 GLY A C 1
ATOM 536 O O . GLY A 1 72 ? -9.320 14.787 13.450 1.00 96.25 72 GLY A O 1
ATOM 537 N N . GLU A 1 73 ? -10.551 15.842 15.000 1.00 96.31 73 GLU A N 1
ATOM 538 C CA . GLU A 1 73 ? -9.702 15.531 16.142 1.00 96.31 73 GLU A CA 1
ATOM 539 C C . GLU A 1 73 ? -10.487 14.645 17.106 1.00 96.31 73 GLU A C 1
ATOM 541 O O . GLU A 1 73 ? -11.557 15.023 17.589 1.00 96.31 73 GLU A O 1
ATOM 546 N N . TRP A 1 74 ? -9.958 13.457 17.391 1.00 96.25 74 TRP A N 1
ATOM 547 C CA . TRP A 1 74 ? -10.595 12.503 18.288 1.00 96.25 74 TRP A CA 1
ATOM 548 C C . TRP A 1 74 ? -9.566 11.894 19.234 1.00 96.25 74 TRP A C 1
ATOM 550 O O . TRP A 1 74 ? -8.416 11.686 18.872 1.00 96.25 74 TRP A O 1
ATOM 560 N N . LYS A 1 75 ? -9.994 11.572 20.458 1.00 94.00 75 LYS A N 1
ATOM 561 C CA . LYS A 1 75 ? -9.162 10.854 21.444 1.00 94.00 75 LYS A CA 1
ATOM 562 C C . LYS A 1 75 ? -9.392 9.342 21.423 1.00 94.00 75 LYS A C 1
ATOM 564 O O . LYS A 1 75 ? -8.633 8.586 22.024 1.00 94.00 75 LYS A O 1
ATOM 569 N N . VAL A 1 76 ? -10.472 8.916 20.775 1.00 93.75 76 VAL A N 1
ATOM 570 C CA . VAL A 1 76 ? -10.895 7.528 20.581 1.00 93.75 76 VAL A CA 1
ATOM 571 C C . VAL A 1 76 ? -11.544 7.409 19.207 1.00 93.75 76 VAL A C 1
ATOM 573 O O . VAL A 1 76 ? -11.997 8.409 18.655 1.00 93.75 76 VAL A O 1
ATOM 576 N N . MET A 1 77 ? -11.622 6.191 18.682 1.00 94.19 77 MET A N 1
ATOM 577 C CA . MET A 1 77 ? -12.226 5.923 17.380 1.00 94.19 77 MET A CA 1
ATOM 578 C C . MET A 1 77 ? -13.679 6.430 17.311 1.00 94.19 77 MET A C 1
ATOM 580 O O . MET A 1 77 ? -14.488 6.020 18.149 1.00 94.19 77 MET A O 1
ATOM 584 N N . PRO A 1 78 ? -14.016 7.322 16.359 1.00 95.88 78 PRO A N 1
ATOM 585 C CA . PRO A 1 78 ? -15.375 7.822 16.201 1.00 95.88 78 PRO A CA 1
ATOM 586 C C . PRO A 1 78 ? -16.276 6.794 15.511 1.00 95.88 78 PRO A C 1
ATOM 588 O O . PRO A 1 78 ? -15.808 5.858 14.862 1.00 95.88 78 PRO A O 1
ATOM 591 N N . ASP A 1 79 ? -17.587 7.013 15.594 1.00 95.69 79 ASP A N 1
ATOM 592 C CA . ASP A 1 79 ? -18.540 6.315 14.734 1.00 95.69 79 ASP A CA 1
ATOM 593 C C . ASP A 1 79 ? -18.523 6.939 13.331 1.00 95.69 79 ASP A C 1
ATOM 595 O O . ASP A 1 79 ? -19.194 7.940 13.063 1.00 95.69 79 ASP A O 1
ATOM 599 N N . PHE A 1 80 ? -17.744 6.340 12.429 1.00 96.19 80 PHE A N 1
ATOM 600 C CA . PHE A 1 80 ? -17.595 6.812 11.051 1.00 96.19 80 PHE A CA 1
ATOM 601 C C . PHE A 1 80 ? -18.907 6.833 10.259 1.00 96.19 80 PHE A C 1
ATOM 603 O O . PHE A 1 80 ? -19.015 7.624 9.326 1.00 96.19 80 PHE A O 1
ATOM 610 N N . SER A 1 81 ? -19.918 6.036 10.635 1.00 95.19 81 SER A N 1
ATOM 611 C CA . SER A 1 81 ? -21.221 6.038 9.949 1.00 95.19 81 SER A CA 1
ATOM 612 C C . SER A 1 81 ? -21.988 7.353 10.127 1.00 95.19 81 SER A C 1
ATOM 614 O O . SER A 1 81 ? -22.848 7.695 9.318 1.00 95.19 81 SER A O 1
ATOM 616 N N . THR A 1 82 ? -21.642 8.118 11.165 1.00 96.94 82 THR A N 1
ATOM 617 C CA . THR A 1 82 ? -22.242 9.423 11.470 1.00 96.94 82 THR A CA 1
ATOM 618 C C . THR A 1 82 ? -21.476 10.593 10.852 1.00 96.94 82 THR A C 1
ATOM 620 O O . THR A 1 82 ? -21.938 11.735 10.905 1.00 96.94 82 THR A O 1
ATOM 623 N N . LEU A 1 83 ? -20.302 10.333 10.269 1.00 97.81 83 LEU A N 1
ATOM 624 C CA . LEU A 1 83 ? -19.411 11.359 9.742 1.00 97.81 83 LEU A CA 1
ATOM 625 C C . LEU A 1 83 ? -19.536 11.485 8.225 1.00 97.81 83 LEU A C 1
ATOM 627 O O . LEU A 1 83 ? -19.767 10.519 7.504 1.00 97.81 83 LEU A O 1
ATOM 631 N N . LYS A 1 84 ? -19.312 12.701 7.722 1.00 97.06 84 LYS A N 1
ATOM 632 C CA . LYS A 1 84 ? -19.199 12.946 6.284 1.00 97.06 84 LYS A CA 1
ATOM 633 C C . LYS A 1 84 ? -17.746 12.732 5.837 1.00 97.06 84 LYS A C 1
ATOM 635 O O . LYS A 1 84 ? -16.871 13.427 6.361 1.00 97.06 84 LYS A O 1
ATOM 640 N N . PRO A 1 85 ? -17.478 11.857 4.851 1.00 97.50 85 PRO A N 1
ATOM 641 C CA . PRO A 1 85 ? -16.153 11.741 4.255 1.00 97.50 85 PRO A CA 1
ATOM 642 C C . PRO A 1 85 ? -1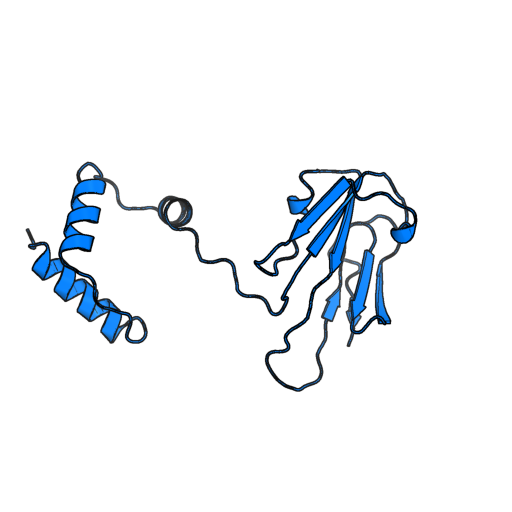5.677 13.073 3.676 1.00 97.50 85 PRO A C 1
ATOM 644 O O . PRO A 1 85 ? -16.425 13.772 2.987 1.00 97.50 85 PRO A O 1
ATOM 647 N N . ALA A 1 86 ? -14.420 13.415 3.938 1.00 97.00 86 ALA A N 1
ATOM 648 C CA . ALA A 1 86 ? -13.749 14.539 3.296 1.00 97.00 86 ALA A CA 1
ATOM 649 C C . ALA A 1 86 ? -13.115 14.129 1.958 1.00 97.00 86 ALA A C 1
ATOM 651 O O . ALA A 1 86 ? -12.986 14.968 1.069 1.00 97.00 86 ALA A O 1
ATOM 652 N N . MET A 1 87 ? -12.742 12.855 1.814 1.00 95.00 87 MET A N 1
ATOM 653 C CA . MET A 1 87 ? -12.229 12.265 0.578 1.00 95.00 87 MET A CA 1
ATOM 654 C C . MET A 1 87 ? -12.566 10.773 0.539 1.00 95.00 87 MET A C 1
ATOM 656 O O . MET A 1 87 ? -12.610 10.121 1.583 1.00 95.00 87 MET A O 1
ATOM 660 N N . MET A 1 88 ? -12.788 10.243 -0.660 1.00 93.69 88 MET A N 1
ATOM 661 C CA . MET A 1 88 ? -12.936 8.815 -0.926 1.00 93.69 88 MET A CA 1
ATOM 662 C C . MET A 1 88 ? -12.262 8.523 -2.264 1.00 93.69 88 MET A C 1
ATOM 664 O O . MET A 1 88 ? -12.570 9.194 -3.249 1.00 93.69 88 MET A O 1
ATOM 668 N N . GLU A 1 89 ? -11.323 7.582 -2.281 1.00 88.88 89 GLU A N 1
ATOM 669 C CA . GLU A 1 89 ? -10.522 7.287 -3.469 1.00 88.88 89 GLU A CA 1
ATOM 670 C C . GLU A 1 89 ? -10.203 5.792 -3.583 1.00 88.88 89 GLU A C 1
ATOM 672 O O . GLU A 1 89 ? -9.940 5.109 -2.586 1.00 88.88 89 GLU A O 1
ATOM 677 N N . ASP A 1 90 ? -10.231 5.304 -4.824 1.00 84.19 90 ASP A N 1
ATOM 678 C CA . ASP A 1 90 ? -9.904 3.928 -5.182 1.00 84.19 90 ASP A CA 1
ATOM 679 C C . ASP A 1 90 ? -8.387 3.784 -5.343 1.00 84.19 90 ASP A C 1
ATOM 681 O O . ASP A 1 90 ? -7.785 4.175 -6.349 1.00 84.19 90 ASP A O 1
ATOM 685 N N . PHE A 1 91 ? -7.749 3.165 -4.356 1.00 73.00 91 PHE A N 1
ATOM 686 C CA . PHE A 1 91 ? -6.319 2.889 -4.358 1.00 73.00 91 PHE A CA 1
ATOM 687 C C . PHE A 1 91 ? -6.052 1.517 -4.977 1.00 73.00 91 PHE A C 1
ATOM 689 O O . PHE A 1 91 ? -5.734 0.536 -4.303 1.00 73.00 91 PHE A O 1
ATOM 696 N N . ASN A 1 92 ? -6.119 1.463 -6.309 1.00 66.69 92 ASN A N 1
ATOM 697 C CA . ASN A 1 92 ? -5.980 0.240 -7.118 1.00 66.69 92 ASN A CA 1
ATOM 698 C C . ASN A 1 92 ? -4.635 -0.505 -6.981 1.00 66.69 92 ASN A C 1
ATOM 700 O O . ASN A 1 92 ? -4.448 -1.564 -7.579 1.00 66.69 92 ASN A O 1
ATOM 704 N N . VAL A 1 93 ? -3.689 0.026 -6.204 1.00 72.62 93 VAL A N 1
ATOM 705 C CA . VAL A 1 93 ? -2.399 -0.615 -5.914 1.00 72.62 93 VAL A CA 1
ATOM 706 C C . VAL A 1 93 ? -2.433 -1.520 -4.678 1.00 72.62 93 VAL A C 1
ATOM 708 O O . VAL A 1 93 ? -1.477 -2.255 -4.451 1.00 72.62 93 VAL A O 1
ATOM 711 N N . GLY A 1 94 ? -3.514 -1.493 -3.885 1.00 86.31 94 GLY A N 1
ATOM 712 C CA . GLY A 1 94 ? -3.667 -2.357 -2.708 1.00 86.31 94 GLY A CA 1
ATOM 713 C C . GLY A 1 94 ? -2.712 -2.021 -1.555 1.00 86.31 94 GLY A C 1
ATOM 714 O O . GLY A 1 94 ? -2.451 -2.871 -0.705 1.00 86.31 94 GLY A O 1
ATOM 715 N N . VAL A 1 95 ? -2.162 -0.806 -1.528 1.00 88.31 95 VAL A N 1
ATOM 716 C CA . VAL A 1 95 ? -1.238 -0.337 -0.488 1.00 88.31 95 VAL A CA 1
ATOM 717 C C . VAL A 1 95 ? -1.979 0.597 0.463 1.00 88.31 95 VAL A C 1
ATOM 719 O O . VAL A 1 95 ? -2.541 1.607 0.038 1.00 88.31 95 VAL A O 1
ATOM 722 N N . ILE A 1 96 ? -1.955 0.257 1.750 1.00 91.25 96 ILE A N 1
ATOM 723 C CA . ILE A 1 96 ? -2.431 1.116 2.837 1.00 91.25 96 ILE A CA 1
ATOM 724 C C . ILE A 1 96 ? -1.308 2.094 3.184 1.00 91.25 96 ILE A C 1
ATOM 726 O O . ILE A 1 96 ? -0.219 1.668 3.566 1.00 91.25 96 ILE A O 1
ATOM 730 N N . ASP A 1 97 ? -1.574 3.391 3.046 1.00 89.50 97 ASP A N 1
ATOM 731 C CA . ASP A 1 97 ? -0.613 4.452 3.350 1.00 89.50 97 ASP A CA 1
ATOM 732 C C . ASP A 1 97 ? -1.337 5.672 3.951 1.00 89.50 97 ASP A C 1
ATOM 734 O O . ASP A 1 97 ? -2.122 6.319 3.254 1.00 89.50 97 ASP A O 1
ATOM 738 N N . PRO A 1 98 ? -1.092 6.031 5.225 1.00 90.62 98 PRO A N 1
ATOM 739 C CA . PRO A 1 98 ? -1.676 7.222 5.845 1.00 90.62 98 PRO A CA 1
ATOM 740 C C . PRO A 1 98 ? -1.369 8.538 5.112 1.00 90.62 98 PRO A C 1
ATOM 742 O O . PRO A 1 98 ? -2.167 9.477 5.191 1.00 90.62 98 PRO A O 1
ATOM 745 N N . ALA A 1 99 ? -0.263 8.616 4.357 1.00 90.44 99 ALA A N 1
ATOM 746 C CA . ALA A 1 99 ? 0.080 9.795 3.560 1.00 90.44 99 ALA A CA 1
ATOM 747 C C . ALA A 1 99 ? -0.967 10.101 2.473 1.00 90.44 99 ALA A C 1
ATOM 749 O O . ALA A 1 99 ? -1.081 11.251 2.043 1.00 90.44 99 ALA A O 1
ATOM 750 N N . GLN A 1 100 ? -1.789 9.113 2.092 1.00 88.94 100 GLN A N 1
ATOM 751 C CA . GLN A 1 100 ? -2.941 9.289 1.201 1.00 88.94 100 GLN A CA 1
ATOM 752 C C . GLN A 1 100 ? -3.943 10.320 1.728 1.00 88.94 100 GLN A C 1
ATOM 754 O O . GLN A 1 100 ? -4.649 10.936 0.940 1.00 88.94 100 GLN A O 1
ATOM 759 N N . SER A 1 101 ? -3.999 10.562 3.042 1.00 92.19 101 SER A N 1
ATOM 760 C CA . SER A 1 101 ? -4.862 11.607 3.606 1.00 92.19 101 SER A CA 1
ATOM 761 C C . SER A 1 101 ? -4.536 13.012 3.081 1.00 92.19 101 SER A C 1
ATOM 763 O O . SER A 1 101 ? -5.395 13.896 3.123 1.00 92.19 101 SER A O 1
ATOM 765 N N . GLY A 1 102 ? -3.293 13.241 2.634 1.00 91.62 102 GLY A N 1
ATOM 766 C CA . GLY A 1 102 ? -2.763 14.566 2.312 1.00 91.62 102 GLY A CA 1
ATOM 767 C C . GLY A 1 102 ? -2.609 15.481 3.535 1.00 91.62 102 GLY A C 1
ATOM 768 O O . GLY A 1 102 ? -2.355 16.677 3.379 1.00 91.62 102 GLY A O 1
ATOM 769 N N . LEU A 1 103 ? -2.778 14.947 4.748 1.00 93.75 103 LEU A N 1
ATOM 770 C CA . LEU A 1 103 ? -2.783 15.690 6.003 1.00 93.75 103 LEU A CA 1
ATOM 771 C C . LEU A 1 103 ? -1.718 15.147 6.953 1.00 93.75 103 LEU A C 1
ATOM 773 O O . LEU A 1 103 ? -1.360 13.974 6.927 1.00 93.75 103 LEU A O 1
ATOM 777 N N . LYS A 1 104 ? -1.203 16.034 7.807 1.00 92.81 104 LYS A N 1
ATOM 778 C CA . LYS A 1 104 ? -0.245 15.654 8.853 1.00 92.81 104 LYS A CA 1
ATOM 779 C C . LYS A 1 104 ? -0.932 15.261 10.156 1.00 92.81 104 LYS A C 1
ATOM 781 O O . LYS A 1 104 ? -0.466 14.354 10.825 1.00 92.81 104 LYS A O 1
ATOM 786 N N . GLU A 1 105 ? -2.024 15.937 10.497 1.00 94.19 105 GLU A N 1
ATOM 787 C CA . GLU A 1 105 ? -2.734 15.800 11.771 1.00 94.19 105 GLU A CA 1
ATOM 788 C C . GLU A 1 105 ? -4.244 15.968 11.550 1.00 94.19 105 GLU A C 1
ATOM 790 O O . GLU A 1 105 ? -4.675 16.426 10.485 1.00 94.19 105 GLU A O 1
ATOM 795 N N . TYR A 1 106 ? -5.033 15.624 12.570 1.00 95.75 106 TYR A N 1
ATOM 796 C CA . TYR A 1 106 ? -6.489 15.815 12.621 1.00 95.75 106 TYR A CA 1
ATOM 797 C C . TYR A 1 106 ? -7.249 15.141 11.473 1.00 95.75 106 TYR A C 1
ATOM 799 O O . TYR A 1 106 ? -8.098 15.744 10.801 1.00 95.75 106 TYR A O 1
ATOM 807 N N . TYR A 1 107 ? -6.944 13.866 11.254 1.00 96.56 107 TYR A N 1
ATOM 808 C CA . TYR A 1 107 ? -7.676 13.028 10.324 1.00 96.56 107 TYR A CA 1
ATOM 809 C C . TYR A 1 107 ? -7.788 11.595 10.836 1.00 96.56 107 TYR A C 1
ATOM 811 O O . TYR A 1 107 ? -7.054 11.162 11.721 1.00 96.56 107 TYR A O 1
ATOM 819 N N . ALA A 1 108 ? -8.711 10.855 10.237 1.00 96.69 108 ALA A N 1
ATOM 820 C CA . ALA A 1 108 ? -8.813 9.415 10.366 1.00 96.69 108 ALA A CA 1
ATOM 821 C C . ALA A 1 108 ? -9.018 8.802 8.980 1.00 96.69 108 ALA A C 1
ATOM 823 O O . ALA A 1 108 ? -9.649 9.405 8.107 1.00 96.69 108 ALA A O 1
ATOM 824 N N . MET A 1 109 ? -8.485 7.600 8.792 1.00 96.62 109 MET A N 1
ATOM 825 C CA . MET A 1 109 ? -8.604 6.835 7.556 1.00 96.62 109 MET A CA 1
ATOM 826 C C . MET A 1 109 ? -9.379 5.550 7.821 1.00 96.62 109 MET A C 1
ATOM 828 O O . MET A 1 109 ? -9.136 4.858 8.809 1.00 96.62 109 MET A O 1
ATOM 832 N N . VAL A 1 110 ? -10.287 5.218 6.910 1.00 96.69 110 VAL A N 1
ATOM 833 C CA . VAL A 1 110 ? -10.946 3.915 6.841 1.00 96.69 110 VAL A CA 1
ATOM 834 C C . VAL A 1 110 ? -10.578 3.289 5.507 1.00 96.69 110 VAL A C 1
ATOM 836 O O . VAL A 1 110 ? -10.951 3.804 4.454 1.00 96.69 110 VAL A O 1
ATOM 839 N N . TRP A 1 111 ? -9.853 2.178 5.557 1.00 96.56 111 TRP A N 1
ATOM 840 C CA . TRP A 1 111 ? -9.515 1.384 4.382 1.00 96.56 111 TRP A CA 1
ATOM 841 C C . TRP A 1 111 ? -10.403 0.147 4.318 1.00 96.56 111 TRP A C 1
ATOM 843 O O . TRP A 1 111 ? -10.514 -0.593 5.293 1.00 96.56 111 TRP A O 1
ATOM 853 N N . THR A 1 112 ? -11.040 -0.077 3.170 1.00 95.94 112 THR A N 1
ATOM 854 C CA . THR A 1 112 ? -11.841 -1.277 2.890 1.00 95.94 112 THR A CA 1
ATOM 855 C C . THR A 1 112 ? -11.298 -1.952 1.644 1.00 95.94 112 THR A C 1
ATOM 857 O O . THR A 1 112 ? -11.059 -1.280 0.648 1.00 95.94 112 THR A O 1
ATOM 860 N N . ALA A 1 113 ? -11.087 -3.265 1.691 1.00 95.31 113 ALA A N 1
ATOM 861 C CA . ALA A 1 113 ? -10.559 -4.036 0.572 1.00 95.31 113 ALA A CA 1
ATOM 862 C C . ALA A 1 113 ? -11.041 -5.487 0.626 1.00 95.31 113 ALA A C 1
ATOM 864 O O . ALA A 1 113 ? -11.505 -5.972 1.658 1.00 95.31 113 ALA A O 1
ATOM 865 N N . GLN A 1 114 ? -10.867 -6.192 -0.486 1.00 94.31 114 GLN A N 1
ATOM 866 C CA . GLN A 1 114 ? -10.893 -7.649 -0.529 1.00 94.31 114 GLN A CA 1
ATOM 867 C C . GLN A 1 114 ? -9.492 -8.187 -0.237 1.00 94.31 114 GLN A C 1
ATOM 869 O O . GLN A 1 114 ? -8.510 -7.655 -0.754 1.00 94.31 114 GLN A O 1
ATOM 874 N N . PHE A 1 115 ? -9.401 -9.245 0.564 1.00 92.81 115 PHE A N 1
ATOM 875 C CA . PHE A 1 115 ? -8.156 -9.970 0.800 1.00 92.81 115 PHE A CA 1
ATOM 876 C C . PHE A 1 115 ? -8.130 -11.228 -0.072 1.00 92.81 115 PHE A C 1
ATOM 878 O O . PHE A 1 115 ? -8.925 -12.143 0.125 1.00 92.81 115 PHE A O 1
ATOM 885 N N . ASP A 1 116 ? -7.237 -11.233 -1.055 1.00 92.31 116 ASP A N 1
ATOM 886 C CA . ASP A 1 116 ? -6.977 -12.341 -1.969 1.00 92.31 116 ASP A CA 1
ATOM 887 C C . ASP A 1 116 ? -5.835 -13.187 -1.395 1.00 92.31 116 ASP A C 1
ATOM 889 O O . ASP A 1 116 ? -4.653 -12.856 -1.537 1.00 92.31 116 ASP A O 1
ATOM 893 N N . ALA A 1 117 ? -6.210 -14.224 -0.647 1.00 90.94 117 ALA A N 1
ATOM 894 C CA . ALA A 1 117 ? -5.272 -15.132 -0.006 1.00 90.94 117 ALA A CA 1
ATOM 895 C C . ALA A 1 117 ? -4.481 -15.912 -1.076 1.00 90.94 117 ALA A C 1
ATOM 897 O O . ALA A 1 117 ? -5.095 -16.482 -1.977 1.00 90.94 117 ALA A O 1
ATOM 898 N N . PRO A 1 118 ? -3.138 -15.974 -1.001 1.00 88.38 118 PRO A N 1
ATOM 899 C CA . PRO A 1 118 ? -2.342 -16.673 -2.011 1.00 88.38 118 PRO A CA 1
ATOM 900 C C . PRO A 1 118 ? -2.617 -18.183 -2.054 1.00 88.38 118 PRO A C 1
ATOM 902 O O . PRO A 1 118 ? -2.508 -18.787 -3.118 1.00 88.38 118 PRO A O 1
ATOM 905 N N . GLU A 1 119 ? -2.956 -18.781 -0.909 1.00 93.19 119 GLU A N 1
ATOM 906 C CA . GLU A 1 119 ? -3.235 -20.211 -0.749 1.00 93.19 119 GLU A CA 1
ATOM 907 C C . GLU A 1 119 ? -4.296 -20.439 0.344 1.00 93.19 119 GLU A C 1
ATOM 909 O O . GLU A 1 119 ? -4.488 -19.602 1.230 1.00 93.19 119 GLU A O 1
ATOM 914 N N . ASP A 1 120 ? -4.973 -21.585 0.331 1.00 94.31 120 ASP A N 1
ATOM 915 C CA . ASP A 1 120 ? -5.886 -21.954 1.416 1.00 94.31 120 ASP A CA 1
ATOM 916 C C . ASP A 1 120 ? -5.101 -22.238 2.704 1.00 94.31 120 ASP A C 1
ATOM 918 O O . ASP A 1 120 ? -4.144 -23.015 2.713 1.00 94.31 120 ASP A O 1
ATOM 922 N N . GLY A 1 121 ? -5.514 -21.649 3.826 1.00 93.56 121 GLY A N 1
ATOM 923 C CA . GLY A 1 121 ? -4.815 -21.864 5.087 1.00 93.56 121 GLY A CA 1
ATOM 924 C C . GLY A 1 121 ? -5.271 -20.966 6.227 1.00 93.56 121 GLY A C 1
ATOM 925 O O . GLY A 1 121 ? -6.202 -20.173 6.102 1.00 93.56 121 GLY A O 1
ATOM 926 N N . LYS A 1 122 ? -4.593 -21.117 7.367 1.00 93.94 122 LYS A N 1
ATOM 927 C CA . LYS A 1 122 ? -4.728 -20.200 8.501 1.00 93.94 122 LYS A CA 1
ATOM 928 C C . LYS A 1 122 ? -3.786 -19.025 8.294 1.00 93.94 122 LYS A C 1
ATOM 930 O O . LYS A 1 122 ? -2.602 -19.234 8.034 1.00 93.94 122 LYS A O 1
ATOM 935 N N . TYR A 1 123 ? -4.316 -17.825 8.461 1.00 93.69 123 TYR A N 1
ATOM 936 C CA . TYR A 1 123 ? -3.556 -16.590 8.393 1.00 93.69 123 TYR A CA 1
ATOM 937 C C . TYR A 1 123 ? -3.415 -15.995 9.791 1.00 93.69 123 TYR A C 1
ATOM 939 O O . TYR A 1 123 ? -4.173 -16.327 10.697 1.00 93.69 123 TYR A O 1
ATOM 947 N N . THR A 1 124 ? -2.399 -15.158 9.951 1.00 95.06 124 THR A N 1
ATOM 948 C CA . THR A 1 124 ? -2.216 -14.315 11.127 1.00 95.06 124 THR A CA 1
ATOM 949 C C . THR A 1 124 ? -1.981 -12.904 10.619 1.00 95.06 124 THR A C 1
ATOM 951 O O . THR A 1 124 ? -1.144 -12.686 9.739 1.00 95.06 124 THR A O 1
ATOM 954 N N . PHE A 1 125 ? -2.699 -11.943 11.180 1.00 95.19 125 PHE A N 1
ATOM 955 C CA . PHE A 1 125 ? -2.532 -10.525 10.923 1.00 95.19 125 PHE A CA 1
ATOM 956 C C . PHE A 1 125 ? -1.782 -9.879 12.082 1.00 95.19 125 PHE A C 1
ATOM 958 O O . PHE A 1 125 ? -2.104 -10.097 13.249 1.00 95.19 125 PHE A O 1
ATOM 965 N N . LEU A 1 126 ? -0.806 -9.038 11.753 1.00 95.81 126 LEU A N 1
ATOM 966 C CA . LEU A 1 126 ? -0.201 -8.107 12.696 1.00 95.81 126 LEU A CA 1
ATOM 967 C C . LEU A 1 126 ? -0.890 -6.750 12.532 1.00 95.81 126 LEU A C 1
ATOM 969 O O . LEU A 1 126 ? -0.831 -6.150 11.460 1.00 95.81 126 LEU A O 1
ATOM 973 N N . PHE A 1 127 ? -1.536 -6.269 13.589 1.00 96.31 127 PHE A N 1
ATOM 974 C CA . PHE A 1 127 ? -2.214 -4.978 13.612 1.00 96.31 127 PHE A CA 1
ATOM 975 C C . PHE A 1 127 ? -1.553 -4.029 14.606 1.00 96.31 127 PHE A C 1
ATOM 977 O O . PHE A 1 127 ? -1.421 -4.357 15.782 1.00 96.31 127 PHE A O 1
ATOM 984 N N . ASP A 1 128 ? -1.201 -2.832 14.149 1.00 94.75 128 ASP A N 1
ATOM 985 C CA . ASP A 1 128 ? -0.719 -1.731 14.978 1.00 94.75 128 ASP A CA 1
ATOM 986 C C . ASP A 1 128 ? -1.171 -0.399 14.370 1.00 94.75 128 ASP A C 1
ATOM 988 O O . ASP A 1 128 ? -1.468 -0.329 13.175 1.00 94.75 128 ASP A O 1
ATOM 992 N N . CYS A 1 129 ? -1.239 0.657 15.176 1.00 92.50 129 CYS A N 1
ATOM 993 C CA . CYS A 1 129 ? -1.637 1.978 14.701 1.00 92.50 129 CYS A CA 1
ATOM 994 C C . CYS A 1 129 ? -1.121 3.112 15.594 1.00 92.50 129 CYS A C 1
ATOM 996 O O . CYS A 1 129 ? -0.788 2.916 16.764 1.00 92.50 129 CYS A O 1
ATOM 998 N N . ASP A 1 130 ? -1.114 4.309 15.020 1.00 92.50 130 ASP A N 1
ATOM 999 C CA . ASP A 1 130 ? -0.896 5.597 15.671 1.00 92.50 130 ASP A CA 1
ATOM 1000 C C . ASP A 1 130 ? -1.990 6.530 15.130 1.00 92.50 130 ASP A C 1
ATOM 1002 O O . ASP A 1 130 ? -2.018 6.801 13.931 1.00 92.50 130 ASP A O 1
ATOM 1006 N N . ASP A 1 131 ? -3.001 6.935 15.896 1.00 93.12 131 ASP A N 1
ATOM 1007 C CA . ASP A 1 131 ? -3.203 6.790 17.343 1.00 93.12 131 ASP A CA 1
ATOM 1008 C C . ASP A 1 131 ? -4.049 5.566 17.747 1.00 93.12 131 ASP A C 1
ATOM 1010 O O . ASP A 1 131 ? -3.570 4.634 18.396 1.00 93.12 131 ASP A O 1
ATOM 1014 N N . PHE A 1 132 ? -5.327 5.560 17.370 1.00 95.06 132 PHE A N 1
ATOM 1015 C CA . PHE A 1 132 ? -6.290 4.489 17.634 1.00 95.06 132 PHE A CA 1
ATOM 1016 C C . PHE A 1 132 ? -6.673 3.794 16.328 1.00 95.06 132 PHE A C 1
ATOM 1018 O O . PHE A 1 132 ? -6.528 4.350 15.241 1.00 95.06 132 PHE A O 1
ATOM 1025 N N . GLY A 1 133 ? -7.248 2.598 16.426 1.00 96.12 133 GLY A N 1
ATOM 1026 C CA . GLY A 1 133 ? -7.728 1.895 15.245 1.00 96.12 133 GLY A CA 1
ATOM 1027 C C . GLY A 1 133 ? -8.307 0.525 15.550 1.00 96.12 133 GLY A C 1
ATOM 1028 O O . GLY A 1 133 ? -8.232 0.023 16.673 1.00 96.12 133 GLY A O 1
ATOM 1029 N N . ALA A 1 134 ? -8.881 -0.089 14.523 1.00 97.25 134 ALA A N 1
ATOM 1030 C CA . ALA A 1 134 ? -9.368 -1.455 14.573 1.00 97.25 134 ALA A CA 1
ATOM 1031 C C . ALA A 1 134 ? -9.163 -2.162 13.234 1.00 97.25 134 ALA A C 1
ATOM 1033 O O . ALA A 1 134 ? -9.212 -1.532 12.178 1.00 97.25 134 ALA A O 1
ATOM 1034 N N . LEU A 1 135 ? -8.976 -3.479 13.307 1.00 97.56 135 LEU A N 1
ATOM 1035 C CA . LEU A 1 135 ? -8.926 -4.371 12.155 1.00 97.56 135 LEU A CA 1
ATOM 1036 C C . LEU A 1 135 ? -10.196 -5.213 12.119 1.00 97.56 135 LEU A C 1
ATOM 1038 O O . LEU A 1 135 ? -10.573 -5.822 13.126 1.00 97.56 135 LEU A O 1
ATOM 1042 N N . TYR A 1 136 ? -10.811 -5.264 10.941 1.00 97.25 136 TYR A N 1
ATOM 1043 C CA . TYR A 1 136 ? -11.961 -6.106 10.657 1.00 97.25 136 TYR A CA 1
ATOM 1044 C C . TYR A 1 136 ? -11.613 -7.093 9.544 1.00 97.25 136 TYR A C 1
ATOM 1046 O O . TYR A 1 136 ? -11.067 -6.692 8.517 1.00 97.25 136 TYR A O 1
ATOM 1054 N N . VAL A 1 137 ? -11.961 -8.364 9.731 1.00 96.00 137 VAL A N 1
ATOM 1055 C CA . VAL A 1 137 ? -11.802 -9.430 8.731 1.00 96.00 137 VAL A CA 1
ATOM 1056 C C . VAL A 1 137 ? -13.113 -10.205 8.664 1.00 96.00 137 VAL A C 1
ATOM 1058 O O . VAL A 1 137 ? -13.693 -10.541 9.690 1.00 96.00 137 VAL A O 1
ATOM 1061 N N . GLY A 1 138 ? -13.647 -10.413 7.457 1.00 92.88 138 GLY A N 1
ATOM 1062 C CA . GLY A 1 138 ? -14.951 -11.070 7.283 1.00 92.88 138 GLY A CA 1
ATOM 1063 C C . GLY A 1 138 ? -16.128 -10.334 7.946 1.00 92.88 138 GLY A C 1
ATOM 1064 O O . GLY A 1 138 ? -17.153 -10.946 8.223 1.00 92.88 138 GLY A O 1
ATOM 1065 N N . GLY A 1 139 ? -15.983 -9.034 8.225 1.00 92.75 139 GLY A N 1
ATOM 1066 C CA . GLY A 1 139 ? -16.969 -8.229 8.955 1.00 92.75 139 GLY A CA 1
ATOM 1067 C C . GLY A 1 139 ? -16.862 -8.311 10.484 1.00 92.75 139 GLY A C 1
ATOM 1068 O O . GLY A 1 139 ? -17.521 -7.536 11.173 1.00 92.75 139 GLY A O 1
ATOM 1069 N N . GLU A 1 140 ? -16.011 -9.182 11.029 1.00 95.81 140 GLU A N 1
ATOM 1070 C CA . GLU A 1 140 ? -15.761 -9.283 12.467 1.00 95.81 140 GLU A CA 1
ATOM 1071 C C . GLU A 1 140 ? -14.570 -8.415 12.880 1.00 95.81 140 GLU A C 1
ATOM 1073 O O . GLU A 1 140 ? -13.550 -8.368 12.193 1.00 95.81 140 GLU A O 1
ATOM 1078 N N . ARG A 1 141 ? -14.681 -7.729 14.023 1.00 97.00 141 ARG A N 1
ATOM 1079 C CA . 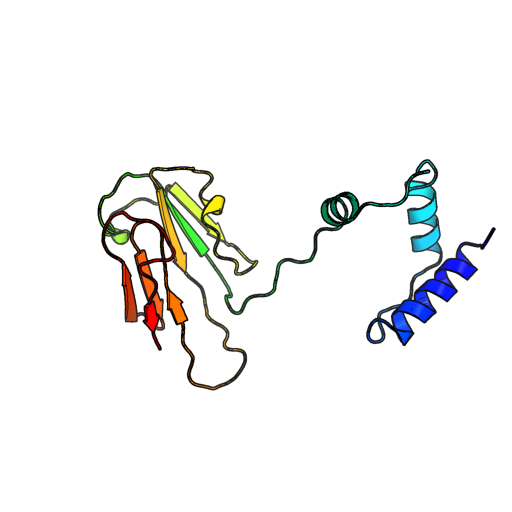ARG A 1 141 ? -13.571 -6.964 14.599 1.00 97.00 141 ARG A CA 1
ATOM 1080 C C . ARG A 1 141 ? -12.616 -7.892 15.341 1.00 97.00 141 ARG A C 1
ATOM 1082 O O . ARG A 1 141 ? -12.908 -8.290 16.466 1.00 97.00 141 ARG A O 1
ATOM 1089 N N . ILE A 1 142 ? -11.453 -8.147 14.755 1.00 97.44 142 ILE A N 1
ATOM 1090 C CA . ILE A 1 142 ? -10.460 -9.071 15.317 1.00 97.44 142 ILE A CA 1
ATOM 1091 C C . ILE A 1 142 ? -9.369 -8.366 16.136 1.00 97.44 142 ILE A C 1
ATOM 1093 O O . ILE A 1 142 ? -8.797 -8.971 17.038 1.00 97.44 142 ILE A O 1
ATOM 1097 N N . ALA A 1 143 ? -9.114 -7.072 15.900 1.00 97.50 143 ALA A N 1
ATOM 1098 C CA . ALA A 1 143 ? -8.175 -6.280 16.699 1.00 97.50 143 ALA A CA 1
ATOM 1099 C C . ALA A 1 143 ? -8.677 -4.853 16.952 1.00 97.50 143 ALA A C 1
ATOM 1101 O O . ALA A 1 143 ? -9.433 -4.284 16.167 1.00 97.50 143 ALA A O 1
ATOM 1102 N N . GLU A 1 144 ? -8.220 -4.258 18.054 1.00 96.69 144 GLU A N 1
ATOM 1103 C CA . GLU A 1 144 ? -8.501 -2.867 18.424 1.00 96.69 144 GLU A CA 1
ATOM 1104 C C . GLU A 1 144 ? -7.347 -2.300 19.255 1.00 96.69 144 GLU A C 1
ATOM 1106 O O . GLU A 1 144 ? -6.898 -2.934 20.214 1.00 96.69 144 GLU A O 1
ATOM 1111 N N . VAL A 1 145 ? -6.910 -1.088 18.934 1.00 96.50 145 VAL A N 1
ATOM 1112 C CA . VAL A 1 145 ? -6.004 -0.271 19.746 1.00 96.50 145 VAL A CA 1
ATOM 1113 C C . VAL A 1 1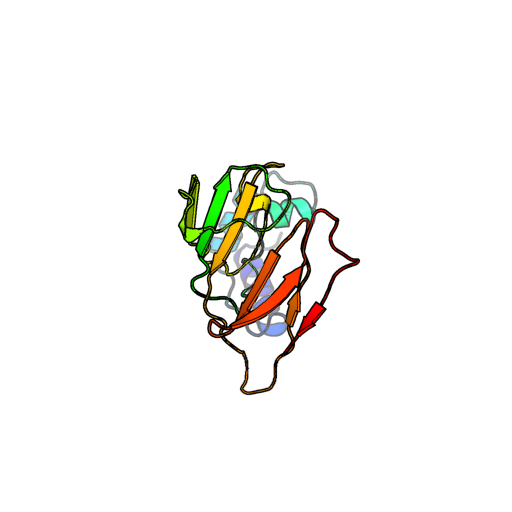45 ? -6.758 0.997 20.133 1.00 96.50 145 VAL A C 1
ATOM 1115 O O . VAL A 1 145 ? -7.329 1.687 19.289 1.00 96.50 145 VAL A O 1
ATOM 1118 N N . LYS A 1 146 ? -6.798 1.283 21.437 1.00 93.94 146 LYS A N 1
ATOM 1119 C CA . LYS A 1 146 ? -7.544 2.411 22.003 1.00 93.94 146 LYS A CA 1
ATOM 1120 C C . LYS A 1 146 ? -6.601 3.539 22.406 1.00 93.94 146 LYS A C 1
ATOM 1122 O O . LYS A 1 146 ? -5.506 3.281 22.906 1.00 93.94 146 LYS A O 1
ATOM 1127 N N . GLY A 1 147 ? -7.107 4.764 22.302 1.00 93.12 147 GLY A N 1
ATOM 1128 C CA . GLY A 1 147 ? -6.433 5.965 22.784 1.00 93.12 147 GLY A CA 1
ATOM 1129 C C . GLY A 1 147 ? -5.272 6.425 21.907 1.00 93.12 147 GLY A C 1
ATOM 1130 O O . GLY A 1 147 ? -4.930 5.794 20.911 1.00 93.12 147 GLY A O 1
ATOM 1131 N N . ILE A 1 148 ? -4.679 7.537 22.330 1.00 93.81 148 ILE A N 1
ATOM 1132 C CA . ILE A 1 148 ? -3.556 8.213 21.674 1.00 93.81 148 ILE A CA 1
ATOM 1133 C C . ILE A 1 148 ? -2.245 7.508 22.031 1.00 93.81 148 ILE A C 1
ATOM 1135 O O . ILE A 1 148 ? -2.026 7.143 23.191 1.00 93.81 148 ILE A O 1
ATOM 1139 N N . GLY A 1 149 ? -1.379 7.309 21.046 1.00 92.88 149 GLY A N 1
ATOM 1140 C CA . GLY A 1 149 ? -0.053 6.747 21.230 1.00 92.88 149 GLY A CA 1
ATOM 1141 C C . GLY A 1 149 ? 0.602 6.312 19.919 1.00 92.88 149 GLY A C 1
ATOM 1142 O O . GLY A 1 149 ? -0.078 6.121 18.919 1.00 92.88 149 GLY A O 1
ATOM 1143 N N . PRO A 1 150 ? 1.920 6.065 19.943 1.00 92.62 150 PRO A N 1
ATOM 1144 C CA . PRO A 1 150 ? 2.654 5.687 18.749 1.00 92.62 150 PRO A CA 1
ATOM 1145 C C . PRO A 1 150 ? 2.437 4.223 18.350 1.00 92.62 150 PRO A C 1
ATOM 1147 O O . PRO A 1 150 ? 2.080 3.369 19.179 1.00 92.62 150 PRO A O 1
ATOM 1150 N N . VAL A 1 151 ? 2.769 3.926 17.093 1.00 92.31 151 VAL A N 1
ATOM 1151 C CA . VAL A 1 151 ? 3.039 2.564 16.610 1.00 92.31 151 VAL A CA 1
ATOM 1152 C C . VAL A 1 151 ? 4.261 1.957 17.319 1.00 92.31 151 VAL A C 1
ATOM 1154 O O . VAL A 1 151 ? 5.138 2.650 17.840 1.00 92.31 151 VAL A O 1
ATOM 1157 N N . GLY A 1 152 ? 4.332 0.631 17.335 1.00 91.44 152 GLY A N 1
ATOM 1158 C CA . GLY A 1 152 ? 5.464 -0.197 17.756 1.00 91.44 152 GLY A CA 1
ATOM 1159 C C . GLY A 1 152 ? 5.345 -0.791 19.159 1.00 91.44 152 GLY A C 1
ATOM 1160 O O . GLY A 1 152 ? 6.091 -1.705 19.500 1.00 91.44 152 GLY A O 1
ATOM 1161 N N . LYS A 1 153 ? 4.426 -0.293 19.996 1.00 89.75 153 LYS A N 1
ATOM 1162 C CA . LYS A 1 153 ? 4.273 -0.748 21.396 1.00 89.75 153 LYS A CA 1
ATOM 1163 C C . LYS A 1 153 ? 2.946 -1.431 21.699 1.00 89.75 153 LYS A C 1
ATOM 1165 O O . LYS A 1 153 ? 2.785 -1.977 22.788 1.00 89.75 153 LYS A O 1
ATOM 1170 N N . ARG A 1 154 ? 1.983 -1.347 20.781 1.00 93.88 154 ARG A N 1
ATOM 1171 C CA . ARG A 1 154 ? 0.597 -1.801 20.983 1.00 93.88 154 ARG A CA 1
ATOM 1172 C C . ARG A 1 154 ? 0.149 -2.785 19.904 1.00 93.88 154 ARG A C 1
ATOM 1174 O O . ARG A 1 154 ? -1.042 -3.080 19.821 1.00 93.88 154 ARG A O 1
ATOM 1181 N N . ALA A 1 155 ? 1.107 -3.298 19.132 1.00 94.38 155 ALA A N 1
ATOM 1182 C CA . ALA A 1 155 ? 0.871 -4.279 18.093 1.00 94.38 155 ALA A CA 1
ATOM 1183 C C . ALA A 1 155 ? 0.182 -5.532 18.650 1.00 94.38 155 ALA A C 1
ATOM 1185 O O . ALA A 1 155 ? 0.471 -5.986 19.762 1.00 94.38 155 ALA A O 1
ATOM 1186 N N . LYS A 1 156 ? -0.728 -6.091 17.860 1.00 94.75 156 LYS A N 1
ATOM 1187 C CA . LYS A 1 156 ? -1.477 -7.308 18.162 1.00 94.75 156 LYS A CA 1
ATOM 1188 C C . LYS A 1 156 ? -1.334 -8.283 17.010 1.00 94.75 156 LYS A C 1
ATOM 1190 O O . LYS A 1 156 ? -1.616 -7.922 15.873 1.00 94.75 156 LYS A O 1
ATOM 1195 N N . GLU A 1 157 ? -0.948 -9.511 17.319 1.00 96.62 157 GLU A N 1
ATOM 1196 C CA . GLU A 1 157 ? -1.094 -10.636 16.398 1.00 96.62 157 GLU A CA 1
ATOM 1197 C C . GLU A 1 157 ? -2.461 -11.281 16.623 1.00 96.62 157 GLU A C 1
ATOM 1199 O O . GLU A 1 157 ? -2.827 -11.594 17.759 1.00 96.62 157 GLU A O 1
ATOM 1204 N N . VAL A 1 158 ? -3.232 -11.429 15.552 1.00 95.75 158 VAL A N 1
ATOM 1205 C CA . VAL A 1 158 ? -4.602 -11.954 15.570 1.00 95.75 158 VAL A CA 1
ATOM 1206 C C . VAL A 1 158 ? -4.802 -12.919 14.399 1.00 95.75 158 VAL A C 1
ATOM 1208 O O . VAL A 1 158 ? -4.140 -12.746 13.378 1.00 95.75 158 VAL A O 1
ATOM 1211 N N . PRO A 1 159 ? -5.643 -13.956 14.539 1.00 90.00 159 PRO A N 1
ATOM 1212 C CA . PRO A 1 159 ? -5.956 -14.871 13.440 1.00 90.00 159 PRO A CA 1
ATOM 1213 C C . PRO A 1 159 ? -6.736 -14.190 12.306 1.00 90.00 159 PRO A C 1
ATOM 1215 O O . PRO A 1 159 ? -7.401 -13.165 12.577 1.00 90.00 159 PRO A O 1
#

Foldseek 3Di:
DDQLVRVQVVVQVCCCPPVVHDHGRDSVNSVVVCVVCVVPPDDDDPVNCCVVPPDDQDQAQWAQKKKFKFFADDFWDDPCVPGDTPDIDGPRRRDDDPCVNVDDDRMDMDIDTDGRDPDDDDDKDKDWDAQWDFDDDPNDTFDTDTGGDDTDPRIDITD

Secondary structure (DSSP, 8-state):
---HHHHHHHHHHHHHHHTTTPPPPPHHHHHHHHHHTTT--SPPPHHHHHHHSPPPPPPPSEEEEEEEEEE---SS---GGGSPPSEEEE-TT----GGGG--SSSEEEEEEEEE--SSSS---EEE--SS-EEEEETTEEEEEE-SS--TTSS-EEE-